Protein AF-A0A2H2ZK58-F1 (afdb_monomer_lite)

pLDDT: mean 71.47, std 17.29, range [26.5, 93.19]

Secondary structure (DSSP, 8-state):
--HHHHHHHHHHHT-SSHHHHHHHHHSSSS-SSHHHHHHHHHHHHHHHHHTSTTHHHHHHHHHHHHHHHHHSSSPEEHHHHHHHHHEETTTTEE-HHHHS-SS-HHHHHGGGEEE-TTSEEEES-HHHHHHHHHHHHHHTTTTSS--

Foldseek 3Di:
DCLQVVLLVVVLVPDPDPVSSVVQCPPPRDDPDPVVSLVVLLVVLLVVLCPDDVSVVLQVVLLVLVVCQLPPPFFDAFVRSQQVQQADPVVRDGHSPPRGDPDGPCNSQPPQWDQDPVRGIHGSDPVVSVVVVVVVCVVVVVVVPDD

InterPro domains:
  IPR054471 GPI inositol-deacylase, winged helix domain [PF22939] (59-130)

Structure (mmCIF, N/CA/C/O backbone):
data_AF-A0A2H2ZK58-F1
#
_entry.id   AF-A0A2H2ZK58-F1
#
loop_
_atom_site.group_PDB
_atom_site.id
_atom_site.type_symbol
_atom_site.label_atom_id
_atom_site.label_alt_id
_atom_site.label_comp_id
_atom_site.label_asym_id
_atom_site.label_entity_id
_atom_site.label_seq_id
_atom_site.pdbx_PDB_ins_code
_atom_site.Cartn_x
_atom_site.Cartn_y
_atom_site.Cartn_z
_atom_site.occupancy
_atom_site.B_iso_or_equiv
_atom_site.auth_seq_id
_atom_site.auth_comp_id
_atom_site.auth_asym_id
_atom_site.auth_atom_id
_atom_site.pdbx_PDB_model_num
ATOM 1 N N . MET A 1 1 ? 1.901 -17.630 -12.838 1.00 38.62 1 MET A N 1
ATOM 2 C CA . MET A 1 1 ? 3.314 -17.480 -13.260 1.00 38.62 1 MET A CA 1
ATOM 3 C C . MET A 1 1 ? 3.450 -16.662 -14.561 1.00 38.62 1 MET A C 1
ATOM 5 O O . MET A 1 1 ? 4.365 -16.907 -15.322 1.00 38.62 1 MET A O 1
ATOM 9 N N . PHE A 1 2 ? 2.584 -15.671 -14.829 1.00 46.03 2 PHE A N 1
ATOM 10 C CA . PHE A 1 2 ? 2.598 -14.892 -16.092 1.00 46.03 2 PHE A CA 1
ATOM 11 C C . PHE A 1 2 ? 2.928 -13.398 -15.879 1.00 46.03 2 PHE A C 1
ATOM 13 O O . PHE A 1 2 ? 3.179 -12.649 -16.815 1.00 46.03 2 PHE A O 1
ATOM 20 N N . LEU A 1 3 ? 2.955 -12.963 -14.617 1.00 45.50 3 LEU A N 1
ATOM 21 C CA . LEU A 1 3 ? 3.027 -11.555 -14.226 1.00 45.50 3 LEU A CA 1
ATOM 22 C C . LEU A 1 3 ? 4.454 -10.988 -14.236 1.00 45.50 3 LEU A C 1
ATOM 24 O O . LEU A 1 3 ? 4.635 -9.796 -14.441 1.00 45.50 3 LEU A O 1
ATOM 28 N N . TYR A 1 4 ? 5.464 -11.851 -14.083 1.00 47.75 4 TYR A N 1
ATOM 29 C CA . TYR A 1 4 ? 6.865 -11.480 -14.299 1.00 47.75 4 TYR A CA 1
ATOM 30 C C . TYR A 1 4 ? 7.095 -11.025 -15.742 1.00 47.75 4 TYR A C 1
ATOM 32 O O . TYR A 1 4 ? 7.683 -9.976 -15.967 1.00 47.75 4 TY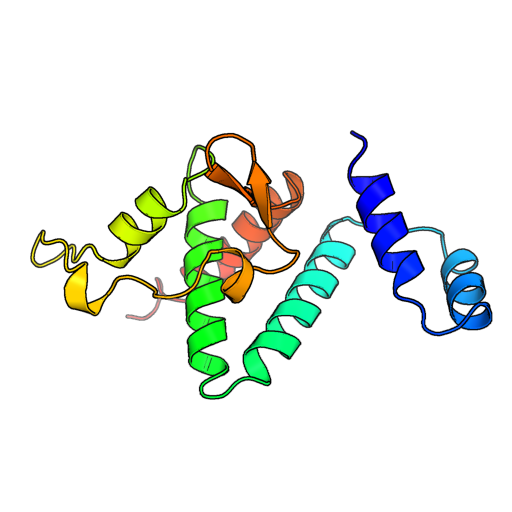R A O 1
ATOM 40 N N . ALA A 1 5 ? 6.556 -11.775 -16.711 1.00 50.59 5 ALA A N 1
ATOM 41 C CA . ALA A 1 5 ? 6.616 -11.400 -18.118 1.00 50.59 5 ALA A CA 1
ATOM 42 C C . ALA A 1 5 ? 5.873 -10.080 -18.375 1.00 50.59 5 ALA A C 1
ATOM 44 O O . ALA A 1 5 ? 6.383 -9.234 -19.097 1.00 50.59 5 ALA A O 1
ATOM 45 N N . HIS A 1 6 ? 4.718 -9.868 -17.736 1.00 51.12 6 HIS A N 1
ATOM 46 C CA . HIS A 1 6 ? 3.963 -8.620 -17.863 1.00 51.12 6 HIS A CA 1
ATOM 47 C C . HIS A 1 6 ? 4.738 -7.399 -17.337 1.00 51.12 6 HIS A C 1
ATOM 49 O O . HIS A 1 6 ? 4.912 -6.438 -18.074 1.00 51.12 6 HIS A O 1
ATOM 55 N N . LEU A 1 7 ? 5.290 -7.463 -16.120 1.00 51.75 7 LEU A N 1
ATOM 56 C CA . LEU A 1 7 ? 6.068 -6.365 -15.529 1.00 51.75 7 LEU A CA 1
ATOM 57 C C . LEU A 1 7 ? 7.408 -6.134 -16.232 1.00 51.75 7 LEU A C 1
ATOM 59 O O . LEU A 1 7 ? 7.829 -4.993 -16.397 1.00 51.75 7 LEU A O 1
ATOM 63 N N . ALA A 1 8 ? 8.080 -7.203 -16.665 1.00 57.62 8 ALA A N 1
ATOM 64 C CA . ALA A 1 8 ? 9.281 -7.079 -17.482 1.00 57.62 8 ALA A CA 1
ATOM 65 C C . ALA A 1 8 ? 8.961 -6.360 -18.801 1.00 57.62 8 ALA A C 1
ATOM 67 O O . ALA A 1 8 ? 9.727 -5.501 -19.228 1.00 57.62 8 ALA A O 1
ATOM 68 N N . ILE A 1 9 ? 7.809 -6.655 -19.410 1.00 61.56 9 ILE A N 1
ATOM 69 C CA . ILE A 1 9 ? 7.341 -5.964 -20.611 1.00 61.56 9 ILE A CA 1
ATOM 70 C C . ILE A 1 9 ? 6.987 -4.504 -20.309 1.00 61.56 9 ILE A C 1
ATOM 72 O O . ILE A 1 9 ? 7.470 -3.638 -21.029 1.00 61.56 9 ILE A O 1
ATOM 76 N N . GLU A 1 10 ? 6.238 -4.188 -19.249 1.00 59.28 10 GLU A N 1
ATOM 77 C CA . GLU A 1 10 ? 5.947 -2.789 -18.883 1.00 59.28 10 GLU A CA 1
ATOM 78 C C . GLU A 1 10 ? 7.223 -1.982 -18.612 1.00 59.28 10 GLU A C 1
ATOM 80 O O . GLU A 1 10 ? 7.374 -0.862 -19.098 1.00 59.28 10 GLU A O 1
ATOM 85 N N . TYR A 1 11 ? 8.194 -2.576 -17.917 1.00 61.69 11 TYR A N 1
ATOM 86 C CA . TYR A 1 11 ? 9.495 -1.960 -17.662 1.00 61.69 11 TYR A CA 1
ATOM 87 C C . TYR A 1 11 ? 10.276 -1.656 -18.951 1.00 61.69 11 TYR A C 1
ATOM 89 O O . TYR A 1 11 ? 10.918 -0.607 -19.088 1.00 61.69 11 TYR A O 1
ATOM 97 N N . LEU A 1 12 ? 10.220 -2.573 -19.918 1.00 67.50 12 LEU A N 1
ATOM 98 C CA . LEU A 1 12 ? 10.805 -2.375 -21.240 1.00 67.50 12 LEU A CA 1
ATOM 99 C C . LEU A 1 12 ? 10.038 -1.300 -22.029 1.00 67.50 12 LEU A C 1
ATOM 101 O O . LEU A 1 12 ? 10.658 -0.457 -22.672 1.00 67.50 12 LEU A O 1
ATOM 105 N N . LEU A 1 13 ? 8.709 -1.255 -21.926 1.00 66.94 13 LEU A N 1
ATOM 106 C CA . LEU A 1 13 ? 7.872 -0.262 -22.607 1.00 66.94 13 LEU A CA 1
ATOM 107 C C . LEU A 1 13 ? 8.081 1.172 -22.097 1.00 66.94 13 LEU A C 1
ATOM 109 O O . LEU A 1 13 ? 7.863 2.113 -22.851 1.00 66.94 13 LEU A O 1
ATOM 113 N N . GLN A 1 14 ? 8.568 1.357 -20.868 1.00 68.12 14 GLN A N 1
ATOM 114 C CA . GLN A 1 14 ? 8.902 2.679 -20.319 1.00 68.12 14 GLN A CA 1
ATOM 115 C C . GLN A 1 14 ? 10.161 3.321 -20.935 1.00 68.12 14 GLN A C 1
ATOM 117 O O . GLN A 1 14 ? 10.545 4.419 -20.533 1.00 68.12 14 GLN A O 1
ATOM 122 N N . GLN A 1 15 ? 10.856 2.664 -21.873 1.00 72.50 15 GLN A N 1
ATOM 123 C CA . GLN A 1 15 ? 12.039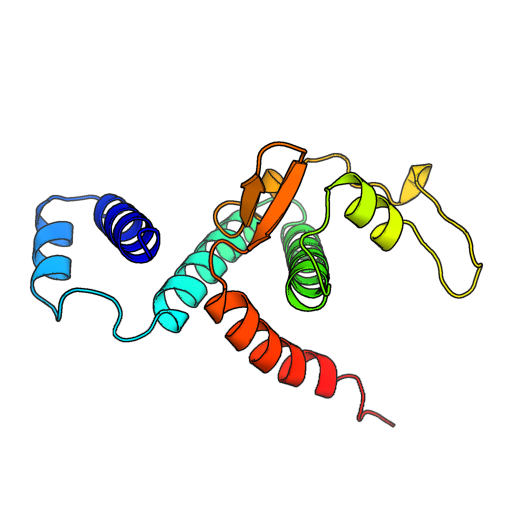 3.265 -22.491 1.00 72.50 15 GLN A CA 1
ATOM 124 C C . GLN A 1 15 ? 11.648 4.350 -23.505 1.00 72.50 15 GLN A C 1
ATOM 126 O O . GLN A 1 15 ? 10.900 4.067 -24.439 1.00 72.50 15 GLN A O 1
ATOM 131 N N . PRO A 1 16 ? 12.197 5.574 -23.384 1.00 65.25 16 PRO A N 1
ATOM 132 C CA . PRO A 1 16 ? 11.771 6.712 -24.198 1.00 65.25 16 PRO A CA 1
ATOM 133 C C . PRO A 1 16 ? 12.177 6.581 -25.671 1.00 65.25 16 PRO A C 1
ATOM 135 O O . PRO A 1 16 ? 11.605 7.241 -26.533 1.00 65.25 16 PRO A O 1
ATOM 138 N N . THR A 1 17 ? 13.170 5.737 -25.981 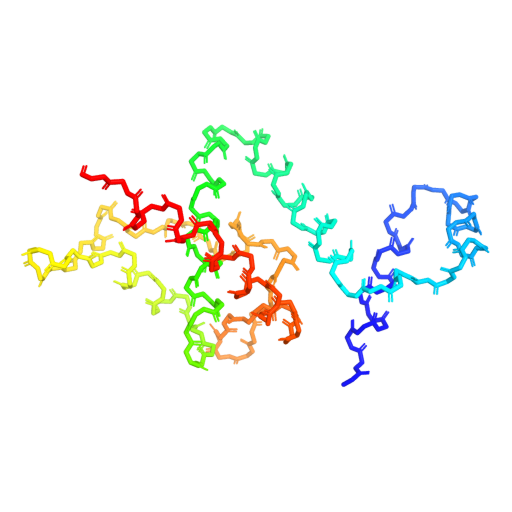1.00 78.62 17 THR A N 1
ATOM 139 C CA . THR A 1 17 ? 13.643 5.511 -27.349 1.00 78.62 17 THR A CA 1
ATOM 140 C C . THR A 1 17 ? 13.903 4.033 -27.629 1.00 78.62 17 THR A C 1
ATOM 142 O O . THR A 1 17 ? 14.260 3.245 -26.749 1.00 78.62 17 THR A O 1
ATOM 145 N N . LYS A 1 18 ? 13.784 3.658 -28.909 1.00 75.69 18 LYS A N 1
ATOM 146 C CA . LYS A 1 18 ? 14.094 2.308 -29.410 1.00 75.69 18 LYS A CA 1
ATOM 147 C C . LYS A 1 18 ? 15.547 1.903 -29.146 1.00 75.69 18 LYS A C 1
ATOM 149 O O . LYS A 1 18 ? 15.836 0.721 -28.988 1.00 75.69 18 LYS A O 1
ATOM 154 N N . GLU A 1 19 ? 16.457 2.869 -29.126 1.00 77.50 19 GLU A N 1
ATOM 155 C CA . GLU A 1 19 ? 17.866 2.656 -28.799 1.00 77.50 19 GLU A CA 1
ATOM 156 C C . GLU A 1 19 ? 18.041 2.279 -27.326 1.00 77.50 19 GLU A C 1
ATOM 158 O O . GLU A 1 19 ? 18.588 1.215 -27.046 1.00 77.50 19 GLU A O 1
ATOM 163 N N . LYS A 1 20 ? 17.453 3.054 -26.402 1.00 72.69 20 LYS A N 1
ATOM 164 C CA . LYS A 1 20 ? 17.466 2.764 -24.958 1.00 72.69 20 LYS A CA 1
ATOM 165 C C . LYS A 1 20 ? 16.819 1.425 -24.621 1.00 72.69 20 LYS A C 1
ATOM 167 O O . LYS A 1 20 ? 17.315 0.697 -23.766 1.00 72.69 20 LYS A O 1
ATOM 172 N N . LEU A 1 21 ? 15.745 1.072 -25.327 1.00 74.12 21 LEU A N 1
ATOM 173 C CA . LEU A 1 21 ? 15.134 -0.252 -25.235 1.00 74.12 21 LEU A CA 1
ATOM 174 C C . LEU A 1 21 ? 16.116 -1.357 -25.648 1.00 74.12 21 LEU A C 1
ATOM 176 O O . LEU A 1 21 ? 16.300 -2.324 -24.917 1.00 74.12 21 LEU A O 1
ATOM 180 N N . LYS A 1 22 ? 16.767 -1.210 -26.807 1.00 71.88 22 LYS A N 1
ATOM 181 C CA . LYS A 1 22 ? 17.729 -2.195 -27.320 1.00 71.88 22 LYS A CA 1
ATOM 182 C C . LYS A 1 22 ? 18.969 -2.333 -26.438 1.00 71.88 22 LYS A C 1
ATOM 184 O O . LYS A 1 22 ? 19.466 -3.446 -26.316 1.00 71.88 22 LYS A O 1
ATOM 189 N N . GLU A 1 23 ? 19.467 -1.247 -25.850 1.00 74.31 23 GLU A N 1
ATOM 190 C CA . GLU A 1 23 ? 20.556 -1.283 -24.861 1.00 74.31 23 GLU A CA 1
ATOM 191 C C . GLU A 1 23 ? 20.148 -2.119 -23.641 1.00 74.31 23 GLU A C 1
ATOM 193 O O . GLU A 1 23 ? 20.814 -3.101 -23.318 1.00 74.31 23 GLU A O 1
ATOM 198 N N . LYS A 1 24 ? 18.979 -1.828 -23.054 1.00 67.00 24 LYS A N 1
ATOM 199 C CA . LYS A 1 24 ? 18.425 -2.580 -21.914 1.00 67.00 24 LYS A CA 1
ATOM 200 C C . LYS A 1 24 ? 18.110 -4.046 -22.201 1.00 67.00 24 LYS A C 1
ATOM 202 O O . LYS A 1 24 ? 18.053 -4.843 -21.276 1.00 67.00 24 LYS A O 1
ATOM 207 N N . MET A 1 25 ? 17.849 -4.402 -23.458 1.00 66.00 25 MET A N 1
ATOM 208 C CA . MET A 1 25 ? 17.651 -5.797 -23.868 1.00 66.00 25 MET A CA 1
ATOM 209 C C . MET A 1 25 ? 18.972 -6.560 -24.059 1.00 66.00 25 MET A C 1
ATOM 211 O O . MET A 1 25 ? 18.947 -7.788 -24.075 1.00 66.00 25 MET A O 1
ATOM 215 N N . LYS A 1 26 ? 20.100 -5.859 -24.253 1.00 66.69 26 LYS A N 1
ATOM 216 C CA . LYS A 1 26 ? 21.434 -6.449 -24.468 1.00 66.69 26 LYS A CA 1
ATOM 217 C C . LYS A 1 26 ? 22.213 -6.646 -23.166 1.00 66.69 26 LYS A C 1
ATOM 219 O O . LYS A 1 26 ? 22.969 -7.608 -23.070 1.00 66.69 26 LYS A O 1
ATOM 224 N N . GLU A 1 27 ? 22.039 -5.764 -22.187 1.00 56.69 27 GLU A N 1
ATOM 225 C CA . GLU A 1 27 ? 22.562 -5.950 -20.830 1.00 56.69 27 GLU A CA 1
ATOM 226 C C . GLU A 1 27 ? 21.673 -6.960 -20.095 1.00 56.69 27 GLU A C 1
ATOM 228 O O . GLU A 1 27 ? 20.531 -6.635 -19.795 1.00 56.69 27 GLU A O 1
ATOM 233 N N . GLU A 1 28 ? 22.172 -8.192 -19.902 1.00 53.34 28 GLU A N 1
ATOM 234 C CA . GLU A 1 28 ? 21.547 -9.323 -19.182 1.00 53.34 28 GLU A CA 1
ATOM 235 C C . GLU A 1 28 ? 20.033 -9.172 -18.951 1.00 53.34 28 GLU A C 1
ATOM 237 O O . GLU A 1 28 ? 19.576 -8.648 -17.936 1.00 53.34 28 GLU A O 1
ATOM 242 N N . MET A 1 29 ? 19.276 -9.625 -19.958 1.00 49.28 29 MET A N 1
ATOM 243 C CA . MET A 1 29 ? 17.818 -9.615 -20.022 1.00 49.28 29 MET A CA 1
ATOM 244 C C . MET A 1 29 ? 17.174 -9.920 -18.669 1.00 49.28 29 MET A C 1
ATOM 246 O O . MET A 1 29 ? 17.193 -11.051 -18.193 1.00 49.28 29 MET A O 1
ATOM 250 N N . ALA A 1 30 ? 16.491 -8.911 -18.152 1.00 50.09 30 ALA A N 1
ATOM 251 C CA . ALA A 1 30 ? 15.678 -8.933 -16.953 1.00 50.09 30 ALA A CA 1
ATOM 252 C C . ALA A 1 30 ? 16.449 -8.733 -15.636 1.00 50.09 30 ALA A C 1
ATOM 254 O O . ALA A 1 30 ? 17.509 -9.310 -15.410 1.00 50.09 30 ALA A O 1
ATOM 255 N N . PRO A 1 31 ? 15.893 -7.916 -14.725 1.00 52.56 31 PRO A N 1
ATOM 256 C CA . PRO A 1 31 ? 16.427 -7.753 -13.380 1.00 52.56 31 PRO A CA 1
ATOM 257 C C . PRO A 1 31 ? 16.715 -9.116 -12.760 1.00 52.56 31 PRO A C 1
ATOM 259 O O . PRO A 1 31 ? 15.828 -9.977 -12.723 1.00 52.56 31 PRO A O 1
ATOM 262 N N . LYS A 1 32 ? 17.963 -9.303 -12.309 1.00 56.00 32 LYS A N 1
ATOM 263 C CA . LYS A 1 32 ? 18.468 -10.583 -11.781 1.00 56.00 32 LYS A CA 1
ATOM 264 C C . LYS A 1 32 ? 17.591 -11.099 -10.647 1.00 56.00 32 LYS A C 1
ATOM 266 O O . LYS A 1 32 ? 17.460 -12.304 -10.461 1.00 56.00 32 LYS A O 1
ATOM 271 N N . GLU A 1 33 ? 16.949 -10.173 -9.935 1.00 56.34 33 GLU A N 1
ATOM 272 C CA . GLU A 1 33 ? 15.984 -10.465 -8.894 1.00 56.34 33 GLU A CA 1
ATOM 273 C C . GLU A 1 33 ? 14.750 -9.556 -8.972 1.00 56.34 33 GLU A C 1
ATOM 275 O O . GLU A 1 33 ? 14.821 -8.373 -9.305 1.00 56.34 33 GLU A O 1
ATOM 280 N N . LEU A 1 34 ? 13.600 -10.110 -8.584 1.00 55.84 34 LEU A N 1
ATOM 281 C CA . LEU A 1 34 ? 12.320 -9.402 -8.452 1.00 55.84 34 LEU A CA 1
ATOM 282 C C . LEU A 1 34 ? 12.373 -8.191 -7.504 1.00 55.84 34 LEU A C 1
ATOM 284 O O . LEU A 1 34 ? 11.598 -7.252 -7.686 1.00 55.84 34 LEU A O 1
ATOM 288 N N . SER A 1 35 ? 13.289 -8.201 -6.533 1.00 57.09 35 SER A N 1
ATOM 289 C CA . SER A 1 35 ? 13.576 -7.084 -5.618 1.00 57.09 35 SER A CA 1
ATOM 290 C C . SER A 1 35 ? 13.897 -5.811 -6.384 1.00 57.09 35 SER A C 1
ATOM 292 O O . SER A 1 35 ? 13.334 -4.768 -6.090 1.00 57.09 35 SER A O 1
ATOM 294 N N . GLN A 1 36 ? 14.717 -5.913 -7.428 1.00 63.31 36 GLN A N 1
ATOM 295 C CA . GLN A 1 36 ? 15.193 -4.761 -8.194 1.00 63.31 36 GLN A CA 1
ATOM 296 C C . GLN A 1 36 ? 14.086 -4.117 -9.044 1.00 63.31 36 GLN A C 1
ATOM 298 O O . GLN A 1 36 ? 14.136 -2.926 -9.338 1.00 63.31 36 GLN A O 1
ATOM 303 N N . ILE A 1 37 ? 13.081 -4.896 -9.466 1.00 65.00 37 ILE A N 1
ATOM 304 C CA . ILE A 1 37 ? 11.878 -4.356 -10.126 1.00 65.00 37 ILE A CA 1
ATOM 305 C C . ILE A 1 37 ? 11.012 -3.644 -9.095 1.00 65.00 37 ILE A C 1
ATOM 307 O O . ILE A 1 37 ? 10.518 -2.553 -9.357 1.00 65.00 37 ILE A O 1
ATOM 311 N N . TYR A 1 38 ? 10.829 -4.262 -7.929 1.00 64.06 38 TYR A N 1
ATOM 312 C CA . TYR A 1 38 ? 10.005 -3.707 -6.865 1.00 64.06 38 TYR A CA 1
ATOM 313 C C . TYR A 1 38 ? 10.589 -2.411 -6.292 1.00 64.06 38 TYR A C 1
ATOM 315 O O . TYR A 1 38 ? 9.840 -1.463 -6.101 1.00 64.06 38 TYR A O 1
ATOM 323 N N . GLU A 1 39 ? 11.906 -2.344 -6.096 1.00 67.62 39 GLU A N 1
ATOM 324 C CA . GLU A 1 39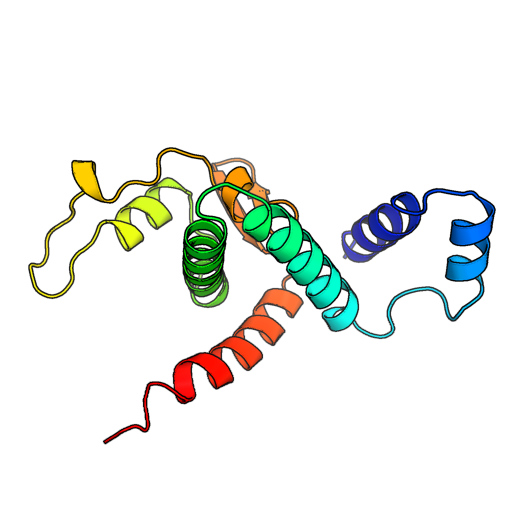 ? 12.627 -1.126 -5.704 1.00 67.62 39 GLU A CA 1
ATOM 325 C C . GLU A 1 39 ? 12.390 -0.006 -6.718 1.00 67.62 39 GLU A C 1
ATOM 327 O O . GLU A 1 39 ? 11.921 1.057 -6.342 1.00 67.62 39 GLU A O 1
ATOM 332 N N . LYS A 1 40 ? 12.550 -0.274 -8.021 1.00 70.75 40 LYS A N 1
ATOM 333 C CA . LYS A 1 40 ? 12.266 0.727 -9.063 1.00 70.75 40 LYS A CA 1
ATOM 334 C C . LYS A 1 40 ? 10.803 1.176 -9.091 1.00 70.75 40 LYS A C 1
ATOM 336 O O . LYS A 1 40 ? 10.529 2.346 -9.333 1.00 70.75 40 LYS A O 1
ATOM 341 N N . LEU A 1 41 ? 9.851 0.264 -8.882 1.00 70.75 41 LEU A N 1
ATOM 342 C CA . LEU A 1 41 ? 8.431 0.625 -8.810 1.00 70.75 41 LEU A CA 1
ATOM 343 C C . LEU A 1 41 ? 8.132 1.474 -7.570 1.00 70.75 41 LEU A C 1
ATOM 345 O O . LEU A 1 41 ? 7.376 2.437 -7.670 1.00 70.75 41 LEU A O 1
ATOM 349 N N . LEU A 1 42 ? 8.735 1.139 -6.425 1.00 72.31 42 LEU A N 1
ATOM 350 C CA . LEU A 1 42 ? 8.643 1.939 -5.208 1.00 72.31 42 LEU A CA 1
ATOM 351 C C . LEU A 1 42 ? 9.250 3.326 -5.411 1.00 72.31 42 LEU A C 1
ATOM 353 O O . LEU A 1 42 ? 8.585 4.300 -5.083 1.00 72.31 42 LEU A O 1
ATOM 357 N N . ASP A 1 43 ? 10.444 3.420 -5.998 1.00 76.19 43 ASP A N 1
ATOM 358 C CA . ASP A 1 43 ? 11.121 4.689 -6.284 1.00 76.19 43 ASP A CA 1
ATOM 359 C C . ASP A 1 43 ? 10.271 5.579 -7.197 1.00 76.19 43 ASP A C 1
ATOM 361 O O . ASP A 1 43 ? 10.154 6.786 -6.972 1.00 76.19 43 ASP A O 1
ATOM 365 N N . ASN A 1 44 ? 9.629 4.985 -8.208 1.00 78.06 44 ASN A N 1
ATOM 366 C CA . ASN A 1 44 ? 8.734 5.697 -9.115 1.00 78.06 44 ASN A CA 1
ATOM 367 C C . ASN A 1 44 ? 7.505 6.248 -8.380 1.00 78.06 44 ASN A C 1
ATOM 369 O O . ASN A 1 44 ? 7.210 7.435 -8.501 1.00 78.06 44 ASN A O 1
ATOM 373 N N . VAL A 1 45 ? 6.809 5.412 -7.598 1.00 77.12 45 VAL A N 1
ATOM 374 C CA . VAL A 1 45 ? 5.639 5.848 -6.815 1.00 77.12 45 VAL A CA 1
ATOM 375 C C . VAL A 1 45 ? 6.037 6.885 -5.766 1.00 77.12 45 VAL A C 1
ATOM 377 O O . VAL A 1 45 ? 5.341 7.880 -5.593 1.00 77.12 45 VAL A O 1
ATOM 380 N N . GLN A 1 46 ? 7.174 6.702 -5.096 1.00 80.94 46 GLN A N 1
ATOM 381 C CA . GLN A 1 46 ? 7.701 7.673 -4.145 1.00 80.94 46 GLN A CA 1
ATOM 382 C C . GLN A 1 46 ? 7.970 9.016 -4.826 1.00 80.94 46 GLN A C 1
ATOM 384 O O . GLN A 1 46 ? 7.538 10.048 -4.324 1.00 80.94 46 GLN A O 1
ATOM 389 N N . THR A 1 47 ? 8.647 9.011 -5.973 1.00 82.75 47 THR A N 1
ATOM 390 C CA . THR A 1 47 ? 8.945 10.232 -6.734 1.00 82.75 47 THR A CA 1
ATOM 391 C C . THR A 1 47 ? 7.665 10.943 -7.171 1.00 82.75 47 THR A C 1
ATOM 393 O O . THR A 1 47 ? 7.561 12.160 -7.027 1.00 82.75 47 THR A O 1
ATOM 396 N N . GLU A 1 48 ? 6.669 10.194 -7.651 1.00 81.19 48 GLU A N 1
ATOM 397 C CA . GLU A 1 48 ? 5.366 10.741 -8.035 1.00 81.19 48 GLU A CA 1
ATOM 398 C C . GLU A 1 48 ? 4.657 11.389 -6.838 1.00 81.19 48 GLU A C 1
ATOM 400 O O . GLU A 1 48 ? 4.264 12.553 -6.914 1.00 81.19 48 GLU A O 1
ATOM 405 N N . LEU A 1 49 ? 4.557 10.689 -5.706 1.00 82.19 49 LEU A N 1
ATOM 406 C CA . LEU A 1 49 ? 3.873 11.201 -4.517 1.00 82.19 49 LEU A CA 1
ATOM 407 C C . LEU A 1 49 ? 4.599 12.393 -3.893 1.00 82.19 49 LEU A C 1
ATOM 409 O O . LEU A 1 49 ? 3.948 13.362 -3.516 1.00 82.19 49 LEU A O 1
ATOM 413 N N . LEU A 1 50 ? 5.933 12.369 -3.830 1.00 86.31 50 LEU A N 1
ATOM 414 C CA . LEU A 1 50 ? 6.726 13.484 -3.302 1.00 86.31 50 LEU A CA 1
ATOM 415 C C . LEU A 1 50 ? 6.633 14.746 -4.170 1.00 86.31 50 LEU A C 1
ATOM 417 O O . LEU A 1 50 ? 6.876 15.840 -3.665 1.00 86.31 50 LEU A O 1
ATOM 421 N N . SER A 1 51 ? 6.263 14.616 -5.448 1.00 87.12 51 SER A N 1
ATOM 422 C CA . SER A 1 51 ? 6.033 15.762 -6.336 1.00 87.12 51 SER A CA 1
ATOM 423 C C . SER A 1 51 ? 4.690 16.474 -6.102 1.00 87.12 51 SER A C 1
ATOM 425 O O . SER A 1 51 ? 4.486 17.578 -6.610 1.00 87.12 51 SER A O 1
ATOM 427 N N . LEU A 1 52 ? 3.776 15.872 -5.331 1.00 86.50 52 LEU A N 1
ATOM 428 C CA . LEU A 1 52 ? 2.477 16.454 -4.994 1.00 86.50 52 LEU A CA 1
ATOM 429 C C . LEU A 1 52 ? 2.593 17.513 -3.885 1.00 86.50 52 LEU A C 1
ATOM 431 O O . LEU A 1 52 ? 3.532 17.529 -3.086 1.00 86.50 52 LEU A O 1
ATOM 435 N N . THR A 1 53 ? 1.583 18.382 -3.788 1.00 86.06 53 THR A N 1
ATOM 436 C CA . THR A 1 53 ? 1.389 19.232 -2.604 1.00 86.06 53 THR A CA 1
ATOM 437 C C . THR A 1 53 ? 1.222 18.341 -1.372 1.00 86.06 53 THR A C 1
ATOM 439 O O . THR A 1 53 ? 0.473 17.373 -1.422 1.00 86.06 53 THR A O 1
ATOM 442 N N . GLU A 1 54 ? 1.949 18.639 -0.290 1.00 87.00 54 GLU A N 1
ATOM 443 C CA . GLU A 1 54 ? 2.042 17.762 0.893 1.00 87.00 54 GLU A CA 1
ATOM 444 C C . GLU A 1 54 ? 2.557 16.343 0.569 1.00 87.00 54 GLU A C 1
ATOM 446 O O . GLU A 1 54 ? 2.197 15.364 1.222 1.00 87.00 54 GLU A O 1
ATOM 451 N N . GLY A 1 55 ? 3.438 16.213 -0.429 1.00 85.56 55 GLY A N 1
ATOM 452 C CA . GLY A 1 55 ? 3.912 14.921 -0.929 1.00 85.56 55 GLY A CA 1
ATOM 453 C C . GLY A 1 55 ? 4.510 13.987 0.130 1.00 85.56 55 GLY A C 1
ATOM 454 O O . GLY A 1 55 ? 4.348 12.770 0.046 1.00 85.56 55 GLY A O 1
ATOM 455 N N . GLN A 1 56 ? 5.124 14.535 1.184 1.00 86.19 56 GLN A N 1
ATOM 456 C CA . GLN A 1 56 ? 5.602 13.739 2.319 1.00 86.19 56 GLN A CA 1
ATOM 457 C C . GLN A 1 56 ? 4.449 13.047 3.067 1.00 86.19 56 GLN A C 1
ATOM 459 O O . GLN A 1 56 ? 4.544 11.858 3.356 1.00 86.19 56 GLN A O 1
ATOM 464 N N . ALA A 1 57 ? 3.331 13.743 3.302 1.00 86.75 57 ALA A N 1
ATOM 465 C CA . ALA A 1 57 ? 2.146 13.161 3.932 1.00 86.75 57 ALA A CA 1
ATOM 466 C C . ALA A 1 57 ? 1.520 12.070 3.048 1.00 86.75 57 ALA A C 1
ATOM 468 O O . ALA A 1 57 ? 1.123 11.011 3.540 1.00 86.75 57 ALA A O 1
ATOM 469 N N . HIS A 1 58 ? 1.498 12.285 1.729 1.00 84.38 58 HIS A N 1
ATOM 470 C CA . HIS A 1 58 ? 1.082 11.266 0.765 1.00 84.38 58 HIS A CA 1
ATOM 471 C C . HIS A 1 58 ? 1.974 10.018 0.820 1.00 84.38 58 HIS A C 1
ATOM 473 O O . HIS A 1 58 ? 1.463 8.895 0.813 1.00 84.38 58 HIS A O 1
ATOM 479 N N . TRP A 1 59 ? 3.292 10.202 0.919 1.00 85.44 59 TRP A N 1
ATOM 480 C CA . TRP A 1 59 ? 4.244 9.100 1.020 1.00 85.44 59 TRP A CA 1
ATOM 481 C C . TRP A 1 59 ? 4.140 8.339 2.346 1.00 85.44 59 TRP A C 1
ATOM 483 O O . TRP A 1 59 ? 4.146 7.106 2.360 1.00 85.44 59 TRP A O 1
ATOM 493 N N . ASP A 1 60 ? 3.990 9.044 3.466 1.00 81.75 60 ASP A N 1
ATOM 494 C CA . ASP A 1 60 ? 3.804 8.419 4.776 1.00 81.75 60 ASP A CA 1
ATOM 495 C C . ASP A 1 60 ? 2.511 7.596 4.827 1.00 81.75 60 ASP A C 1
ATOM 497 O O . ASP A 1 60 ? 2.518 6.455 5.302 1.00 81.75 60 ASP A O 1
ATOM 501 N N . MET A 1 61 ? 1.434 8.103 4.219 1.00 84.69 61 MET A N 1
ATOM 502 C CA . MET A 1 61 ? 0.192 7.351 4.056 1.00 84.69 61 MET A CA 1
ATOM 503 C C . MET A 1 61 ? 0.384 6.106 3.179 1.00 84.69 61 MET A C 1
ATOM 505 O O . MET A 1 61 ? -0.064 5.016 3.540 1.00 84.69 61 MET A O 1
ATOM 509 N N . ALA A 1 62 ? 1.095 6.224 2.053 1.00 84.31 62 ALA A N 1
ATOM 510 C CA . ALA A 1 62 ? 1.386 5.092 1.175 1.00 84.31 62 ALA A CA 1
ATOM 511 C C . ALA A 1 62 ? 2.171 3.983 1.901 1.00 84.31 62 ALA A C 1
ATOM 513 O O . ALA A 1 62 ? 1.812 2.807 1.798 1.00 84.31 62 ALA A O 1
ATOM 514 N N . LYS A 1 63 ? 3.185 4.338 2.705 1.00 81.25 63 LYS A N 1
ATOM 515 C CA . LYS A 1 63 ? 3.934 3.379 3.538 1.00 81.25 63 LYS A CA 1
ATOM 516 C C . LYS A 1 63 ? 3.031 2.652 4.533 1.00 81.25 63 LYS A C 1
ATOM 518 O O . LYS A 1 63 ? 3.131 1.430 4.658 1.00 81.25 63 LYS A O 1
ATOM 523 N N . LEU A 1 64 ? 2.138 3.376 5.212 1.00 82.38 64 LEU A N 1
ATOM 524 C CA . LEU A 1 64 ? 1.196 2.795 6.171 1.00 82.38 64 LEU A CA 1
ATOM 525 C C . LEU A 1 64 ? 0.255 1.785 5.494 1.00 82.38 64 LEU A C 1
ATOM 527 O O . LEU A 1 64 ? 0.106 0.652 5.960 1.00 82.38 64 LEU A O 1
ATOM 531 N N . LEU A 1 65 ? -0.325 2.165 4.352 1.00 84.94 65 LEU A N 1
ATOM 532 C CA . LEU A 1 65 ? -1.190 1.306 3.541 1.00 84.94 65 LEU A CA 1
ATOM 533 C C . LEU A 1 65 ? -0.457 0.040 3.060 1.00 84.94 65 LEU A C 1
ATOM 535 O O . LEU A 1 65 ? -0.975 -1.074 3.185 1.00 84.94 65 LEU A O 1
ATOM 539 N N . LEU A 1 66 ? 0.772 0.186 2.553 1.00 80.06 66 LEU A N 1
ATOM 540 C CA . LEU A 1 66 ? 1.610 -0.945 2.143 1.00 80.06 66 LEU A CA 1
ATOM 541 C C . LEU A 1 66 ? 1.930 -1.869 3.323 1.00 80.06 66 LEU A C 1
ATOM 543 O O . LEU A 1 66 ? 1.850 -3.090 3.175 1.00 80.06 66 LEU A O 1
ATOM 547 N N . GLY A 1 67 ? 2.230 -1.311 4.498 1.00 75.75 67 GLY A N 1
ATOM 548 C CA . GLY A 1 67 ? 2.468 -2.069 5.726 1.00 75.75 67 GLY A CA 1
ATOM 549 C C . GLY A 1 67 ? 1.312 -3.013 6.057 1.00 75.75 67 GLY A C 1
ATOM 550 O O . GLY A 1 67 ? 1.522 -4.214 6.260 1.00 75.75 67 GLY A O 1
ATOM 551 N N . TRP A 1 68 ? 0.076 -2.509 6.008 1.00 82.94 68 TRP A N 1
ATOM 552 C CA . TRP A 1 68 ? -1.124 -3.321 6.217 1.00 82.94 68 TRP A CA 1
ATOM 553 C C . TRP A 1 68 ? -1.292 -4.417 5.167 1.00 82.94 68 TRP A C 1
ATOM 555 O O . TRP A 1 68 ? -1.525 -5.574 5.525 1.00 82.94 68 TRP A O 1
ATOM 565 N N . LEU A 1 69 ? -1.117 -4.104 3.881 1.00 79.31 69 LEU A N 1
ATOM 566 C CA . LEU A 1 69 ? -1.253 -5.087 2.798 1.00 79.31 69 LEU A CA 1
ATOM 567 C C . LEU A 1 69 ? -0.200 -6.202 2.866 1.00 79.31 69 LEU A C 1
ATOM 569 O O . LEU A 1 69 ? -0.483 -7.357 2.526 1.00 79.31 69 LEU A O 1
ATOM 573 N N . VAL A 1 70 ? 1.015 -5.886 3.319 1.00 74.94 70 VAL A N 1
ATOM 574 C CA . VAL A 1 70 ? 2.083 -6.873 3.504 1.00 74.94 70 VAL A CA 1
ATOM 575 C C . VAL A 1 70 ? 1.781 -7.794 4.689 1.00 74.94 70 VAL A C 1
ATOM 577 O O . VAL A 1 70 ? 1.935 -9.022 4.584 1.00 74.94 70 VAL A O 1
ATOM 580 N N . CYS A 1 71 ? 1.347 -7.210 5.807 1.00 71.50 71 CYS A N 1
ATOM 581 C CA . CYS A 1 71 ? 1.170 -7.897 7.083 1.00 71.50 71 CYS A CA 1
ATOM 582 C C . CYS A 1 71 ? -0.155 -8.664 7.198 1.00 71.50 71 CYS A C 1
ATOM 584 O O . CYS A 1 71 ? -0.187 -9.714 7.848 1.00 71.50 71 CYS A O 1
ATOM 586 N N . ALA A 1 72 ? -1.225 -8.204 6.543 1.00 79.56 72 ALA A N 1
ATOM 587 C CA . ALA A 1 72 ? -2.536 -8.846 6.569 1.00 79.56 72 ALA A CA 1
ATOM 588 C C . ALA A 1 72 ? -2.455 -10.294 6.080 1.00 79.56 72 ALA A C 1
ATOM 590 O O . ALA A 1 72 ? -1.732 -10.590 5.135 1.00 79.56 72 ALA A O 1
ATOM 591 N N . LYS A 1 73 ? -3.197 -11.227 6.694 1.00 79.06 73 LYS A N 1
ATOM 592 C CA . LYS A 1 73 ? -3.168 -12.651 6.298 1.00 79.06 73 LYS A CA 1
ATOM 593 C C . LYS A 1 73 ? -3.746 -12.873 4.892 1.00 79.06 73 LYS A C 1
ATOM 595 O O . LYS A 1 73 ? -3.173 -13.648 4.122 1.00 79.06 73 LYS A O 1
ATOM 600 N N . ARG A 1 74 ? -4.813 -12.147 4.543 1.00 84.19 74 ARG A N 1
ATOM 601 C CA . ARG A 1 74 ? -5.508 -12.168 3.242 1.00 84.19 74 ARG A CA 1
ATOM 602 C C . ARG A 1 74 ? -5.499 -10.780 2.578 1.00 84.19 74 ARG A C 1
ATOM 604 O O . ARG A 1 74 ? -5.294 -9.805 3.296 1.00 84.19 74 ARG A O 1
ATOM 611 N N . PRO A 1 75 ? -5.736 -10.678 1.254 1.00 84.62 75 PRO A N 1
ATOM 612 C CA . PRO A 1 75 ? -5.992 -9.396 0.597 1.00 84.62 75 PRO A CA 1
ATOM 613 C C . PRO A 1 75 ? -7.128 -8.632 1.288 1.00 84.62 75 PRO A C 1
ATOM 615 O O . PRO A 1 75 ? -8.155 -9.230 1.629 1.00 84.62 75 PRO A O 1
ATOM 618 N N . LEU A 1 76 ? -6.920 -7.334 1.492 1.00 90.38 76 LEU A N 1
ATOM 619 C CA . LEU A 1 76 ? -7.890 -6.433 2.110 1.00 90.38 76 LEU A CA 1
ATOM 620 C C . LEU A 1 76 ? -8.661 -5.685 1.028 1.00 90.38 76 LEU A C 1
ATOM 622 O O . LEU A 1 76 ? -8.105 -5.349 -0.017 1.00 90.38 76 LEU A O 1
ATOM 626 N N . LYS A 1 77 ? -9.935 -5.405 1.274 1.00 93.19 77 LYS A N 1
ATOM 627 C CA . LYS A 1 77 ? -10.719 -4.478 0.457 1.00 93.19 77 LYS A CA 1
ATOM 628 C C . LYS A 1 77 ? -10.473 -3.041 0.907 1.00 93.19 77 LYS A C 1
ATOM 630 O O . LYS A 1 77 ? -10.109 -2.802 2.056 1.00 93.19 77 LYS A O 1
ATOM 635 N N . TRP A 1 78 ? -10.725 -2.072 0.025 1.00 91.75 78 TRP A N 1
ATOM 636 C CA . TRP A 1 78 ? -10.502 -0.656 0.349 1.00 91.75 78 TRP A CA 1
ATOM 637 C C . TRP A 1 78 ? -11.254 -0.202 1.606 1.00 91.75 78 TRP A C 1
ATOM 639 O O . TRP A 1 78 ? -10.653 0.414 2.476 1.00 91.75 78 TRP A O 1
ATOM 649 N N . HIS A 1 79 ? -12.529 -0.576 1.756 1.00 90.88 79 HIS A N 1
ATOM 650 C CA . HIS A 1 79 ? -13.311 -0.224 2.948 1.00 90.88 79 HIS A CA 1
ATOM 651 C C . HIS A 1 79 ? -12.767 -0.863 4.233 1.00 90.88 79 HIS A C 1
ATOM 653 O O . HIS A 1 79 ? -12.816 -0.237 5.282 1.00 90.88 79 HIS A O 1
ATOM 659 N N . GLU A 1 80 ? -12.203 -2.075 4.166 1.00 92.69 80 GLU A N 1
ATOM 660 C CA . GLU A 1 80 ? -11.546 -2.693 5.328 1.00 92.69 80 GLU A CA 1
ATOM 661 C C . GLU A 1 80 ? -10.312 -1.880 5.730 1.00 92.69 80 GLU A C 1
ATOM 663 O O . GLU A 1 80 ? -10.061 -1.672 6.914 1.00 92.69 80 GLU A O 1
ATOM 668 N N . MET A 1 81 ? -9.570 -1.373 4.743 1.00 90.75 81 MET A N 1
ATOM 669 C CA . MET A 1 81 ? -8.408 -0.524 4.979 1.00 90.75 81 MET A CA 1
ATOM 670 C C . MET A 1 81 ? -8.803 0.842 5.559 1.00 90.75 81 MET A C 1
ATOM 672 O O . MET A 1 81 ? -8.167 1.294 6.505 1.00 90.75 81 MET A O 1
ATOM 676 N N . GLN A 1 82 ? -9.896 1.448 5.078 1.00 91.00 82 GLN A N 1
ATOM 677 C CA . GLN A 1 82 ? -10.468 2.669 5.665 1.00 91.00 82 GLN A CA 1
ATOM 678 C C . GLN A 1 82 ? -10.858 2.476 7.133 1.00 91.00 82 GLN A C 1
ATOM 680 O O . GLN A 1 82 ? -10.531 3.320 7.964 1.00 91.00 82 GLN A O 1
ATOM 685 N N . SER A 1 83 ? -11.498 1.352 7.472 1.00 91.12 83 SER A N 1
ATOM 686 C CA . SER A 1 83 ? -11.857 1.033 8.859 1.00 91.12 83 SER A CA 1
ATOM 687 C C . SER A 1 83 ? -10.636 0.894 9.759 1.00 91.12 83 SER A C 1
ATOM 689 O O . SER A 1 83 ? -10.658 1.383 10.882 1.00 91.12 83 SER A O 1
ATOM 691 N N . ILE A 1 84 ? -9.566 0.258 9.270 1.00 90.25 84 ILE A N 1
ATOM 692 C CA . ILE A 1 84 ? -8.316 0.112 10.025 1.00 90.25 84 ILE A CA 1
ATOM 693 C C . ILE A 1 84 ? -7.676 1.479 10.286 1.00 90.25 84 ILE A C 1
ATOM 695 O O . ILE A 1 84 ? -7.282 1.756 11.413 1.00 90.25 84 ILE A O 1
ATOM 699 N N . LEU A 1 85 ? -7.592 2.338 9.267 1.00 89.69 85 LEU A N 1
ATOM 700 C CA . LEU A 1 85 ? -7.008 3.677 9.401 1.00 89.69 85 LEU A CA 1
ATOM 701 C C . LEU A 1 85 ? -7.832 4.610 10.292 1.00 89.69 85 LEU A C 1
ATOM 703 O O . LEU A 1 85 ? -7.282 5.485 10.956 1.00 89.69 85 LEU A O 1
ATOM 707 N N . SER A 1 86 ? -9.150 4.422 10.301 1.00 91.06 86 SER A N 1
ATOM 708 C CA . SER A 1 86 ? -10.071 5.262 11.064 1.00 91.06 86 SER A CA 1
ATOM 709 C C . SER A 1 86 ? -10.241 4.798 12.512 1.00 91.06 86 SER A C 1
ATOM 711 O O . SER A 1 86 ? -10.882 5.493 13.296 1.00 91.06 86 SER A O 1
ATOM 713 N N . TYR A 1 87 ? -9.689 3.639 12.882 1.00 90.75 87 TYR A N 1
ATOM 714 C CA . TYR A 1 87 ? -9.803 3.081 14.225 1.00 90.75 87 TYR A CA 1
ATOM 715 C C . TYR A 1 87 ? -8.750 3.658 15.177 1.00 90.75 87 TYR A C 1
ATOM 717 O O . TYR A 1 87 ? -7.552 3.637 14.901 1.00 90.75 87 TYR A O 1
ATOM 725 N N . ASP A 1 88 ? -9.212 4.139 16.325 1.00 88.81 88 ASP A N 1
ATOM 726 C CA . ASP A 1 88 ? -8.396 4.564 17.453 1.00 88.81 88 ASP A CA 1
ATOM 727 C C . ASP A 1 88 ? -8.375 3.446 18.514 1.00 88.81 88 ASP A C 1
ATOM 729 O O . ASP A 1 88 ? -9.429 3.132 19.083 1.00 88.81 88 ASP A O 1
ATOM 733 N N . PRO A 1 89 ? -7.216 2.812 18.776 1.00 86.69 89 PRO A N 1
ATOM 734 C CA . PRO A 1 89 ? -7.125 1.701 19.718 1.00 86.69 89 PRO A CA 1
ATOM 735 C C . PRO A 1 89 ? -7.288 2.125 21.180 1.00 86.69 89 PRO A C 1
ATOM 737 O O . PRO A 1 89 ? -7.798 1.326 21.968 1.00 86.69 89 PRO A O 1
ATOM 740 N N . ASP A 1 90 ? -6.905 3.352 21.533 1.00 91.44 90 ASP A N 1
ATOM 741 C CA . ASP A 1 90 ? -6.969 3.856 22.906 1.00 91.44 90 ASP A CA 1
ATOM 742 C C . ASP A 1 90 ? -8.407 4.227 23.269 1.00 91.44 90 ASP A C 1
ATOM 744 O O . ASP A 1 90 ? -8.895 3.922 24.358 1.00 91.44 90 ASP A O 1
ATOM 748 N N . GLN A 1 91 ? -9.119 4.844 22.324 1.00 92.12 91 GLN A N 1
ATOM 749 C CA . GLN A 1 91 ? -10.518 5.229 22.506 1.00 92.12 91 GLN A CA 1
ATOM 750 C C . GLN A 1 91 ? -11.515 4.134 22.109 1.00 92.12 91 GLN A C 1
ATOM 752 O O . GLN A 1 91 ? -12.708 4.281 22.379 1.00 92.12 91 GLN A O 1
ATOM 757 N N . GLN A 1 92 ? -11.049 3.065 21.455 1.00 90.19 92 GLN A N 1
ATOM 758 C CA . GLN A 1 92 ? -11.865 1.983 20.888 1.00 90.19 92 GLN A CA 1
ATOM 759 C C . GLN A 1 92 ? -12.993 2.492 19.977 1.00 90.19 92 GLN A C 1
ATOM 761 O O . GLN A 1 92 ? -14.112 1.972 19.979 1.00 90.19 92 GLN A O 1
ATOM 766 N N . LYS A 1 93 ? -12.712 3.536 19.194 1.00 92.25 93 LYS A N 1
ATOM 767 C CA . LYS A 1 93 ? -13.690 4.200 18.324 1.00 92.25 93 LYS A CA 1
ATOM 768 C C . LYS A 1 93 ? -13.201 4.261 16.892 1.00 92.25 93 LYS A C 1
ATOM 770 O O . LYS A 1 93 ? -12.005 4.284 16.635 1.00 92.25 93 LYS A O 1
ATOM 775 N N . VAL A 1 94 ? -14.151 4.310 15.965 1.00 89.38 94 VAL A N 1
ATOM 776 C CA . VAL A 1 94 ? -13.871 4.525 14.546 1.00 89.38 94 VAL A CA 1
ATOM 777 C C . VAL A 1 94 ? -14.336 5.926 14.165 1.00 89.38 94 VAL A C 1
ATOM 779 O O . VAL A 1 94 ? -15.508 6.248 14.345 1.00 89.38 94 VAL A O 1
ATOM 782 N N . ASP A 1 95 ? -13.423 6.743 13.649 1.00 90.75 95 ASP A N 1
ATOM 783 C CA . ASP A 1 95 ? -13.671 8.119 13.211 1.00 90.75 95 ASP A CA 1
ATOM 784 C C . ASP A 1 95 ? -13.555 8.225 11.686 1.00 90.75 95 ASP A C 1
ATOM 786 O O . ASP A 1 95 ? -12.537 8.651 11.139 1.00 90.75 95 ASP A O 1
ATOM 790 N N . PHE A 1 96 ? -14.597 7.784 10.982 1.00 87.81 96 PHE A N 1
ATOM 791 C CA . PHE A 1 96 ? -14.630 7.880 9.523 1.00 87.81 96 PHE A CA 1
ATOM 792 C C . PHE A 1 96 ? -14.718 9.327 9.032 1.00 87.81 96 PHE A C 1
ATOM 794 O O . PHE A 1 96 ? -14.170 9.640 7.978 1.00 87.81 96 PHE A O 1
ATOM 801 N N . ASP A 1 97 ? -15.377 10.206 9.785 1.00 86.31 97 ASP A N 1
ATOM 802 C CA . ASP A 1 97 ? -15.637 11.576 9.344 1.00 86.31 97 ASP A CA 1
ATOM 803 C C . ASP A 1 97 ? -14.335 12.368 9.186 1.00 86.31 97 ASP A C 1
ATOM 805 O O . ASP A 1 97 ? -14.173 13.104 8.209 1.00 86.31 97 ASP A O 1
ATOM 809 N N . ASN A 1 98 ? -13.380 12.168 10.100 1.00 87.19 98 ASN A N 1
ATOM 810 C CA . ASN A 1 98 ? -12.106 12.884 10.063 1.00 87.19 98 ASN A CA 1
ATOM 811 C C . ASN A 1 98 ? -10.950 12.067 9.473 1.00 87.19 98 ASN A C 1
ATOM 813 O O . ASN A 1 98 ? -10.010 12.664 8.947 1.00 87.19 98 ASN A O 1
ATOM 817 N N . LYS A 1 99 ? -10.975 10.728 9.565 1.00 86.00 99 LYS A N 1
ATOM 818 C CA . LYS A 1 99 ? -9.814 9.883 9.213 1.00 86.00 99 LYS A CA 1
ATOM 819 C C . LYS A 1 99 ? -9.976 9.066 7.931 1.00 86.00 99 LYS A C 1
ATOM 821 O O . LYS A 1 99 ? -8.999 8.468 7.477 1.00 86.00 99 LYS A O 1
ATOM 826 N N . MET A 1 100 ? -11.158 9.050 7.310 1.00 88.25 100 MET A N 1
ATOM 827 C CA . MET A 1 100 ? -11.344 8.344 6.042 1.00 88.25 100 MET A CA 1
ATOM 828 C C . MET A 1 100 ? -10.618 9.076 4.904 1.00 88.25 100 MET A C 1
ATOM 830 O O . MET A 1 100 ? -10.821 10.269 4.664 1.00 88.25 100 MET A O 1
ATOM 834 N N . LEU A 1 101 ? -9.783 8.351 4.156 1.00 89.44 101 LEU A N 1
ATOM 835 C CA . LEU A 1 101 ? -9.117 8.909 2.982 1.00 89.44 101 LEU A CA 1
ATOM 836 C C . LEU A 1 101 ? -10.148 9.195 1.891 1.00 89.44 101 LEU A C 1
ATOM 838 O O . LEU A 1 101 ? -11.001 8.366 1.574 1.00 89.44 101 LEU A O 1
ATOM 842 N N . ARG A 1 102 ? -10.024 10.372 1.277 1.00 86.88 102 ARG A N 1
ATOM 843 C CA . ARG A 1 102 ? -10.948 10.834 0.233 1.00 86.88 102 ARG A CA 1
ATOM 844 C C . ARG A 1 102 ? -10.672 10.234 -1.141 1.00 86.88 102 ARG A C 1
ATOM 846 O O . ARG A 1 102 ? -11.572 10.189 -1.972 1.00 86.88 102 ARG A O 1
ATOM 853 N N . GLN A 1 103 ? -9.428 9.838 -1.399 1.00 87.06 103 GLN A N 1
ATOM 854 C CA . GLN A 1 103 ? -9.019 9.274 -2.684 1.00 87.06 103 GLN A CA 1
ATOM 855 C C . GLN A 1 103 ? -9.032 7.745 -2.634 1.00 87.06 103 GLN A C 1
ATOM 857 O O . GLN A 1 103 ? -9.112 7.156 -1.559 1.00 87.06 103 GLN A O 1
ATOM 862 N N . ASP A 1 104 ? -8.984 7.098 -3.795 1.00 85.19 104 ASP A N 1
ATOM 863 C CA . ASP A 1 104 ? -8.957 5.640 -3.888 1.00 85.19 104 ASP A CA 1
ATOM 864 C C . ASP A 1 104 ? -7.555 5.053 -3.638 1.00 85.19 104 ASP A C 1
ATOM 866 O O . ASP A 1 104 ? -6.557 5.763 -3.511 1.00 85.19 104 ASP A O 1
ATOM 870 N N . ALA A 1 105 ? -7.477 3.721 -3.591 1.00 84.38 105 ALA A N 1
ATOM 871 C CA . ALA A 1 105 ? -6.217 3.008 -3.399 1.00 84.38 105 ALA A CA 1
ATOM 872 C C . ALA A 1 105 ? -5.167 3.338 -4.470 1.00 84.38 105 ALA A C 1
ATOM 874 O O . ALA A 1 105 ? -3.981 3.414 -4.153 1.00 84.38 105 ALA A O 1
ATOM 875 N N . ASN A 1 106 ? -5.588 3.540 -5.723 1.00 82.56 106 ASN A N 1
ATOM 876 C CA . ASN A 1 106 ? -4.674 3.765 -6.842 1.00 82.56 106 ASN A CA 1
ATOM 877 C C . ASN A 1 106 ? -3.934 5.092 -6.696 1.00 82.56 106 ASN A C 1
ATOM 879 O O . ASN A 1 106 ? -2.779 5.186 -7.093 1.00 82.56 106 ASN A O 1
ATOM 883 N N . LYS A 1 107 ? -4.556 6.099 -6.077 1.00 84.94 107 LYS A N 1
ATOM 884 C CA . LYS A 1 107 ? -3.906 7.391 -5.844 1.00 84.94 107 LYS A CA 1
ATOM 885 C C . LYS A 1 107 ? -2.761 7.365 -4.843 1.00 84.94 107 LYS A C 1
ATOM 887 O O . LYS A 1 107 ? -1.874 8.202 -4.944 1.00 84.94 107 LYS A O 1
ATOM 892 N N . TYR A 1 108 ? -2.761 6.418 -3.911 1.00 82.12 108 TYR A N 1
ATOM 893 C CA . TYR A 1 108 ? -1.684 6.281 -2.926 1.00 82.12 108 TYR A CA 1
ATOM 894 C C . TYR A 1 108 ? -0.705 5.158 -3.264 1.00 82.12 108 TYR A C 1
ATOM 896 O O . TYR A 1 108 ? 0.437 5.184 -2.824 1.00 82.12 108 TYR A O 1
ATOM 904 N N . LEU A 1 109 ? -1.156 4.138 -3.992 1.00 80.25 109 LEU A N 1
ATOM 905 C CA . LEU A 1 109 ? -0.395 2.904 -4.189 1.00 80.25 109 LEU A CA 1
ATOM 906 C C . LEU A 1 109 ? 0.001 2.678 -5.651 1.00 80.25 109 LEU A C 1
ATOM 908 O O . LEU A 1 109 ? 0.899 1.880 -5.912 1.00 80.25 109 LEU A O 1
ATOM 912 N N . GLY A 1 110 ? -0.626 3.385 -6.595 1.00 77.75 110 GLY A N 1
ATOM 913 C CA . GLY A 1 110 ? -0.266 3.385 -8.010 1.00 77.75 110 GLY A CA 1
ATOM 914 C C . GLY A 1 110 ? -0.094 1.982 -8.590 1.00 77.75 110 GLY A C 1
ATOM 915 O O . GLY A 1 110 ? -0.904 1.082 -8.365 1.00 77.75 110 GLY A O 1
ATOM 916 N N . SER A 1 111 ? 1.013 1.791 -9.304 1.00 72.06 111 SER A N 1
ATOM 917 C CA . SER A 1 111 ? 1.393 0.526 -9.944 1.00 72.06 111 SER A CA 1
ATOM 918 C C . SER A 1 111 ? 1.832 -0.579 -8.970 1.00 72.06 111 SER A C 1
ATOM 920 O O . SER A 1 111 ? 2.097 -1.703 -9.399 1.00 72.06 111 SER A O 1
ATOM 922 N N . LEU A 1 112 ? 1.902 -0.316 -7.657 1.00 72.81 112 LEU A N 1
ATOM 923 C CA . LEU A 1 112 ? 2.329 -1.310 -6.660 1.00 72.81 112 LEU A CA 1
ATOM 924 C C . LEU A 1 112 ? 1.228 -2.309 -6.301 1.00 72.81 112 LEU A C 1
ATOM 926 O O . LEU A 1 112 ? 1.519 -3.372 -5.730 1.00 72.81 112 LEU A O 1
ATO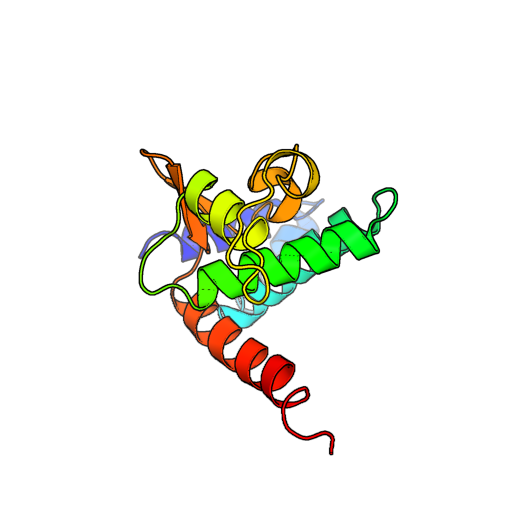M 930 N N . VAL A 1 113 ? -0.031 -1.997 -6.618 1.00 78.88 113 VAL A N 1
ATOM 931 C CA . VAL A 1 113 ? -1.184 -2.833 -6.275 1.00 78.88 113 VAL A CA 1
ATOM 932 C C . VAL A 1 113 ? -2.112 -3.058 -7.458 1.00 78.88 113 VAL A C 1
ATOM 934 O O . VAL A 1 113 ? -2.300 -2.196 -8.304 1.00 78.88 113 VAL A O 1
ATOM 937 N N . HIS A 1 114 ? -2.742 -4.229 -7.484 1.00 82.38 114 HIS A N 1
ATOM 938 C CA . HIS A 1 114 ? -3.876 -4.528 -8.348 1.00 82.38 114 HIS A CA 1
ATOM 939 C C . HIS A 1 114 ? -5.144 -4.649 -7.506 1.00 82.38 114 HIS A C 1
ATOM 941 O O . HIS A 1 114 ? -5.151 -5.314 -6.462 1.00 82.38 114 HIS A O 1
ATOM 947 N N . ILE A 1 115 ? -6.228 -4.051 -7.998 1.00 84.44 115 ILE A N 1
ATOM 948 C CA . ILE A 1 115 ? -7.572 -4.217 -7.446 1.00 84.44 115 ILE A CA 1
ATOM 949 C C . ILE A 1 115 ? -8.267 -5.321 -8.247 1.00 84.44 115 ILE A C 1
ATOM 951 O O . ILE A 1 115 ? -8.504 -5.181 -9.442 1.00 84.44 115 ILE A O 1
ATOM 955 N N . LEU A 1 116 ? -8.547 -6.446 -7.592 1.00 83.06 116 LEU A N 1
ATOM 956 C CA . LEU A 1 116 ? -9.217 -7.597 -8.198 1.00 83.06 116 LEU A CA 1
ATOM 957 C C . LEU A 1 116 ? -10.732 -7.380 -8.285 1.00 83.06 116 LEU A C 1
ATOM 959 O O . LEU A 1 116 ? -11.301 -6.572 -7.543 1.00 83.06 116 LEU A O 1
ATOM 963 N N . GLU A 1 117 ? -11.402 -8.195 -9.103 1.00 75.25 117 GLU A N 1
ATOM 964 C CA . GLU A 1 117 ? -12.861 -8.311 -9.073 1.00 75.25 117 GLU A CA 1
ATOM 965 C C . GLU A 1 117 ? -13.345 -8.601 -7.638 1.00 75.25 117 GLU A C 1
ATOM 967 O O . GLU A 1 117 ? -12.786 -9.424 -6.903 1.00 75.25 117 GLU A O 1
ATOM 972 N N . GLY A 1 118 ? -14.343 -7.838 -7.188 1.00 80.94 118 GLY A N 1
ATOM 973 C CA . GLY A 1 118 ? -14.803 -7.848 -5.795 1.00 80.94 118 GLY A CA 1
ATOM 974 C C . GLY A 1 118 ? -14.036 -6.919 -4.841 1.00 80.94 118 GLY A C 1
ATOM 975 O O . GLY A 1 118 ? -14.297 -6.950 -3.634 1.00 80.94 118 GLY A O 1
ATOM 976 N N . GLY A 1 119 ? -13.120 -6.088 -5.355 1.00 83.88 119 GLY A N 1
ATOM 977 C CA . GLY A 1 119 ? -12.519 -4.954 -4.641 1.00 83.88 119 GLY A CA 1
ATOM 978 C C . GLY A 1 119 ? -11.332 -5.299 -3.742 1.00 83.88 119 GLY A C 1
ATOM 979 O O . GLY A 1 119 ? -10.971 -4.500 -2.880 1.00 83.88 119 GLY A O 1
ATOM 980 N N . HIS A 1 120 ? -10.742 -6.486 -3.901 1.00 86.94 120 HIS A N 1
ATOM 981 C CA . HIS A 1 120 ? -9.590 -6.910 -3.107 1.00 86.94 120 HIS A CA 1
ATOM 982 C C . HIS A 1 120 ? -8.307 -6.274 -3.631 1.00 86.94 120 HIS A C 1
ATOM 984 O O . HIS A 1 120 ? -7.959 -6.443 -4.798 1.00 86.94 120 HIS A O 1
ATOM 990 N N . ILE A 1 121 ? -7.574 -5.611 -2.747 1.00 88.62 121 ILE A N 1
ATOM 991 C CA . ILE A 1 121 ? -6.309 -4.956 -3.049 1.00 88.62 121 ILE A CA 1
ATOM 992 C C . ILE A 1 121 ? -5.188 -5.949 -2.786 1.00 88.62 121 ILE A C 1
ATOM 994 O O . ILE A 1 121 ? -5.059 -6.516 -1.695 1.00 88.62 121 ILE A O 1
ATOM 998 N N . ARG A 1 122 ? -4.368 -6.179 -3.805 1.00 80.38 122 ARG A N 1
ATOM 999 C CA . ARG A 1 122 ? -3.259 -7.121 -3.741 1.00 80.38 122 ARG A CA 1
ATOM 1000 C C . ARG A 1 122 ? -2.000 -6.450 -4.252 1.00 80.38 122 ARG A C 1
ATOM 1002 O O . ARG A 1 122 ? -1.990 -5.926 -5.357 1.00 80.38 122 ARG A O 1
ATOM 1009 N N . ILE A 1 123 ? -0.926 -6.532 -3.472 1.00 73.81 123 ILE A N 1
ATOM 1010 C CA . ILE A 1 123 ? 0.409 -6.170 -3.957 1.00 73.81 123 ILE A CA 1
ATOM 1011 C C . ILE A 1 123 ? 0.699 -7.031 -5.181 1.00 73.81 123 ILE A C 1
ATOM 1013 O O . ILE A 1 123 ? 0.509 -8.254 -5.126 1.00 73.81 123 ILE A O 1
ATOM 1017 N N . VAL A 1 124 ? 1.149 -6.395 -6.262 1.00 66.25 124 VAL A N 1
ATOM 1018 C CA . VAL A 1 124 ? 1.301 -7.033 -7.578 1.00 66.25 124 VAL A CA 1
ATOM 1019 C C . VAL A 1 124 ? 2.166 -8.296 -7.496 1.00 66.25 124 VAL A C 1
ATOM 1021 O O . VAL A 1 124 ? 1.947 -9.234 -8.253 1.00 66.25 124 VAL A O 1
ATOM 1024 N N . HIS A 1 125 ? 3.062 -8.427 -6.507 1.00 61.88 125 HIS A N 1
ATOM 1025 C CA . HIS A 1 125 ? 3.899 -9.616 -6.367 1.00 61.88 125 HIS A CA 1
ATOM 1026 C C . HIS A 1 125 ? 3.857 -10.313 -4.991 1.00 61.88 125 HIS A C 1
ATOM 1028 O O . HIS A 1 125 ? 4.011 -9.705 -3.931 1.00 61.88 125 HIS A O 1
ATOM 1034 N N . SER A 1 126 ? 3.737 -11.648 -4.997 1.00 50.06 126 SER A N 1
ATOM 1035 C CA . SER A 1 126 ? 3.753 -12.479 -3.782 1.00 50.06 126 SER A CA 1
ATOM 1036 C C . SER A 1 126 ? 5.140 -12.579 -3.130 1.00 50.06 126 SER A C 1
ATOM 1038 O O . SER A 1 126 ? 5.215 -12.673 -1.904 1.00 50.06 126 SER A O 1
ATOM 1040 N N . THR A 1 127 ? 6.239 -12.505 -3.897 1.00 48.84 127 THR A N 1
ATOM 1041 C CA . THR A 1 127 ? 7.592 -12.375 -3.313 1.00 48.84 127 THR A CA 1
ATOM 1042 C C . THR A 1 127 ? 7.930 -10.943 -2.908 1.00 48.84 127 THR A C 1
ATOM 1044 O O . THR A 1 127 ? 8.676 -10.797 -1.947 1.00 48.84 127 THR A O 1
ATOM 1047 N N . ALA A 1 128 ? 7.320 -9.908 -3.512 1.00 48.44 128 ALA A N 1
ATOM 1048 C CA . ALA A 1 128 ? 7.436 -8.539 -2.996 1.00 48.44 128 ALA A CA 1
ATOM 1049 C C . ALA A 1 128 ? 6.788 -8.442 -1.616 1.00 48.44 128 ALA A C 1
ATOM 1051 O O . ALA A 1 128 ? 7.379 -7.892 -0.702 1.00 48.44 128 ALA A O 1
ATOM 1052 N N . ARG A 1 129 ? 5.650 -9.116 -1.394 1.00 51.38 129 ARG A N 1
ATOM 1053 C CA . ARG A 1 129 ? 5.099 -9.276 -0.041 1.00 51.38 129 ARG A CA 1
ATOM 1054 C C . ARG A 1 129 ? 6.081 -9.962 0.917 1.00 51.38 129 ARG A C 1
ATOM 1056 O O . ARG A 1 129 ? 6.149 -9.578 2.076 1.00 51.38 129 ARG A O 1
ATOM 1063 N N . ARG A 1 130 ? 6.862 -10.954 0.471 1.00 53.22 130 ARG A N 1
ATOM 1064 C CA . ARG A 1 130 ? 7.876 -11.623 1.313 1.00 53.22 130 ARG A CA 1
ATOM 1065 C C . ARG A 1 130 ? 9.085 -10.721 1.606 1.00 53.22 130 ARG A C 1
ATOM 1067 O O . ARG A 1 130 ? 9.549 -10.709 2.740 1.00 53.22 130 ARG A O 1
ATOM 1074 N N . GLN A 1 131 ? 9.563 -9.963 0.621 1.00 48.34 131 GLN A N 1
ATOM 1075 C CA . GLN A 1 131 ? 10.699 -9.044 0.758 1.00 48.34 131 GLN A CA 1
ATOM 1076 C C . GLN A 1 131 ? 10.329 -7.763 1.516 1.00 48.34 131 GLN A C 1
ATOM 1078 O O . GLN A 1 131 ? 11.038 -7.394 2.446 1.00 48.34 131 GLN A O 1
ATOM 1083 N N . ALA A 1 132 ? 9.178 -7.155 1.226 1.00 49.69 132 ALA A N 1
ATOM 1084 C CA . ALA A 1 132 ? 8.633 -6.039 1.992 1.00 49.69 132 ALA A CA 1
ATOM 1085 C C . ALA A 1 132 ? 8.414 -6.435 3.455 1.00 49.69 132 ALA A C 1
ATOM 1087 O O . ALA A 1 132 ? 8.733 -5.663 4.343 1.00 49.69 132 ALA A O 1
ATOM 1088 N N . LYS A 1 133 ? 7.983 -7.672 3.745 1.00 52.25 133 LYS A N 1
ATOM 1089 C CA . LYS A 1 133 ? 7.891 -8.167 5.130 1.00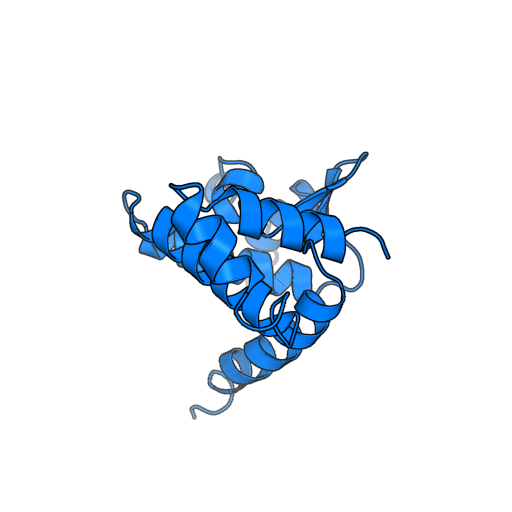 52.25 133 LYS A CA 1
ATOM 1090 C C . LYS A 1 133 ? 9.255 -8.252 5.827 1.00 52.25 133 LYS A C 1
ATOM 1092 O O . LYS A 1 133 ? 9.305 -8.100 7.042 1.00 52.25 133 LYS A O 1
ATOM 1097 N N . ASN A 1 134 ? 10.342 -8.478 5.083 1.00 46.75 134 ASN A N 1
ATOM 1098 C CA . ASN A 1 134 ? 11.710 -8.459 5.610 1.00 46.75 134 ASN A CA 1
ATOM 1099 C C . ASN A 1 134 ? 12.251 -7.030 5.787 1.00 46.75 134 ASN A C 1
ATOM 1101 O O . ASN A 1 134 ? 12.866 -6.763 6.815 1.00 46.75 134 ASN A O 1
ATOM 1105 N N . GLN A 1 135 ? 11.990 -6.108 4.852 1.00 47.12 135 GLN A N 1
ATOM 1106 C CA . GLN A 1 135 ? 12.393 -4.701 4.992 1.00 47.12 135 GLN A CA 1
ATOM 1107 C C . GLN A 1 135 ? 11.566 -3.951 6.048 1.00 47.12 135 GLN A C 1
ATOM 1109 O O . GLN A 1 135 ? 12.137 -3.297 6.914 1.00 47.12 135 GLN A O 1
ATOM 1114 N N . LEU A 1 136 ? 10.241 -4.122 6.072 1.00 47.56 136 LEU A N 1
ATOM 1115 C CA . LEU A 1 136 ? 9.367 -3.566 7.111 1.00 47.56 136 LEU A CA 1
ATOM 1116 C C . LEU A 1 136 ? 9.713 -4.139 8.491 1.00 47.56 136 LEU A C 1
ATOM 1118 O O . LEU A 1 136 ? 9.648 -3.420 9.475 1.00 47.56 136 LEU A O 1
ATOM 1122 N N . ARG A 1 137 ? 10.168 -5.397 8.592 1.00 45.97 137 ARG A N 1
ATOM 1123 C CA . ARG A 1 137 ? 10.706 -5.938 9.854 1.00 45.97 137 ARG A CA 1
ATOM 1124 C C . ARG A 1 137 ? 11.966 -5.229 10.344 1.00 45.97 137 ARG A C 1
ATOM 1126 O O . ARG A 1 137 ? 12.202 -5.280 11.543 1.00 45.97 137 ARG A O 1
ATOM 1133 N N . MET A 1 138 ? 12.778 -4.644 9.463 1.00 38.12 138 MET A N 1
ATOM 1134 C CA . MET A 1 138 ? 13.935 -3.833 9.860 1.00 38.12 138 MET A CA 1
ATOM 1135 C C . MET A 1 138 ? 13.513 -2.409 10.230 1.00 38.12 138 MET A C 1
ATOM 1137 O O . MET A 1 138 ? 13.936 -1.917 11.267 1.00 38.12 138 MET A O 1
ATOM 1141 N N . VAL A 1 139 ? 12.620 -1.794 9.450 1.00 39.28 139 VAL A N 1
ATOM 1142 C CA . VAL A 1 139 ? 12.108 -0.436 9.711 1.00 39.28 139 VAL A CA 1
ATOM 1143 C C . VAL A 1 139 ? 11.296 -0.379 11.012 1.00 39.28 139 VAL A C 1
ATOM 1145 O O . VAL A 1 139 ? 11.573 0.454 11.861 1.00 39.28 139 VAL A O 1
ATOM 1148 N N . PHE A 1 140 ? 10.378 -1.323 11.238 1.00 37.84 140 PHE A N 1
ATOM 1149 C CA . PHE A 1 140 ? 9.558 -1.385 12.458 1.00 37.84 140 PHE A CA 1
ATOM 1150 C C . PHE A 1 140 ? 10.258 -2.044 13.661 1.00 37.84 140 PHE A C 1
ATOM 1152 O O . PHE A 1 140 ? 9.722 -2.002 14.764 1.00 37.84 140 PHE A O 1
ATOM 1159 N N . LYS A 1 141 ? 11.442 -2.661 13.497 1.00 34.88 141 LYS A N 1
ATOM 1160 C CA . LYS A 1 141 ? 12.271 -3.055 14.656 1.00 34.88 141 LYS A CA 1
ATOM 1161 C C . LYS A 1 141 ? 13.032 -1.875 15.250 1.00 34.88 141 LYS A C 1
ATOM 1163 O O . LYS A 1 141 ? 13.292 -1.896 16.444 1.00 34.88 141 LYS A O 1
ATOM 1168 N N . LEU A 1 142 ? 13.382 -0.872 14.444 1.00 32.81 142 LEU A N 1
ATOM 1169 C CA . LEU A 1 142 ? 14.136 0.291 14.921 1.00 32.81 142 LEU A CA 1
ATOM 1170 C C . LEU A 1 142 ? 13.295 1.220 15.815 1.00 32.81 142 LEU A C 1
ATOM 1172 O O . LEU A 1 142 ? 13.868 1.971 16.592 1.00 32.81 142 LEU A O 1
ATOM 1176 N N . GLU A 1 143 ? 11.963 1.116 15.783 1.00 33.03 143 GLU A N 1
ATOM 1177 C CA . GLU A 1 143 ? 11.064 1.848 16.695 1.00 33.03 143 GLU A CA 1
ATOM 1178 C C . GLU A 1 143 ? 10.706 1.072 17.979 1.00 33.03 143 GLU A C 1
ATOM 1180 O O . GLU A 1 143 ? 10.043 1.621 18.851 1.00 33.03 143 GLU A O 1
ATOM 1185 N N . ALA A 1 144 ? 11.145 -0.186 18.130 1.00 32.31 144 ALA A N 1
ATOM 1186 C CA . ALA A 1 144 ? 10.847 -1.012 19.310 1.00 32.31 144 ALA A CA 1
ATOM 1187 C C . ALA A 1 144 ? 12.008 -1.114 20.323 1.00 32.31 144 ALA A C 1
ATOM 1189 O O . ALA A 1 144 ? 11.810 -1.674 21.396 1.00 32.31 144 ALA A O 1
ATOM 1190 N N . ASP A 1 145 ? 13.186 -0.570 19.994 1.00 32.94 145 ASP A N 1
ATOM 1191 C CA . ASP A 1 145 ? 14.384 -0.541 20.850 1.00 32.94 145 ASP A CA 1
ATOM 1192 C C . ASP A 1 145 ? 14.903 0.904 21.022 1.00 32.94 145 ASP A C 1
ATOM 1194 O O . ASP A 1 145 ? 16.075 1.207 20.796 1.00 32.94 145 ASP A O 1
ATOM 1198 N N . SER A 1 146 ? 14.030 1.835 21.411 1.00 26.50 146 SER A N 1
ATOM 1199 C CA . SER A 1 146 ? 14.469 3.082 22.051 1.00 26.50 146 SER A CA 1
ATOM 1200 C C . SER A 1 146 ? 13.825 3.187 23.440 1.00 26.50 146 SER A C 1
ATOM 1202 O O . SER A 1 146 ? 12.620 2.957 23.538 1.00 26.50 146 SER A O 1
ATOM 1204 N N . PRO A 1 147 ? 14.635 3.417 24.492 1.00 37.78 147 PRO A N 1
ATOM 1205 C CA . PRO A 1 147 ? 14.255 3.262 25.898 1.00 37.78 147 PRO A CA 1
ATOM 1206 C C . PRO A 1 147 ? 13.210 4.266 26.388 1.00 37.78 147 PRO A C 1
ATOM 1208 O O . PRO A 1 147 ? 13.158 5.392 25.843 1.00 37.78 147 PRO A O 1
#

Radius of gyration: 17.52 Å; chains: 1; bounding box: 38×37×55 Å

Organism: Trichoderma parareesei (NCBI:txid858221)

Sequence (147 aa):
MFLYAHLAIEYLLQQPTKEKLKEKMKEEMAPKELSQIYEKLLDNVQTELLSLTEGQAHWDMAKLLLGWLVCAKRPLKWHEMQSILSYDPDQQKVDFDNKMLRQDANKYLGSLVHILEGGHIRIVHSTARRQAKNQLRMVFKLEADSP